Protein AF-A0A5B7JB27-F1 (afdb_monomer_lite)

Sequence (73 aa):
MLACVFQTENLYCTVGCHPTRCGEFEKEDTSPETYLEELLQLTLDNREKVVAIGECGLDYDRTQFCAPEIQKK

Radius of gyration: 13.7 Å; chains: 1; bounding box: 33×21×34 Å

Structure (mmCIF, N/CA/C/O backbone):
data_AF-A0A5B7JB27-F1
#
_entry.id   AF-A0A5B7JB27-F1
#
loop_
_atom_site.group_PDB
_atom_site.id
_atom_site.type_symbol
_atom_site.label_atom_id
_atom_site.label_alt_id
_atom_site.label_comp_id
_atom_site.label_asym_id
_atom_site.label_entity_id
_atom_site.label_seq_id
_atom_site.pdbx_PDB_ins_code
_atom_site.Cartn_x
_atom_site.Cartn_y
_atom_site.Cartn_z
_atom_site.occupancy
_atom_site.B_iso_or_equiv
_atom_site.auth_seq_id
_atom_site.auth_comp_id
_atom_site.auth_asym_id
_atom_site.auth_atom_id
_atom_site.pdbx_PDB_model_num
ATOM 1 N N . MET A 1 1 ? -8.304 10.607 0.975 1.00 61.16 1 MET A N 1
ATOM 2 C CA . MET A 1 1 ? -9.041 9.406 1.426 1.00 61.16 1 MET A CA 1
ATOM 3 C C . MET A 1 1 ? -9.240 9.417 2.943 1.00 61.16 1 MET A C 1
ATOM 5 O O . MET A 1 1 ? -10.386 9.371 3.365 1.00 61.16 1 MET A O 1
ATOM 9 N N . LEU A 1 2 ? -8.182 9.606 3.746 1.00 71.44 2 LEU A N 1
ATOM 10 C CA . LEU A 1 2 ? -8.260 9.697 5.219 1.00 71.44 2 LEU A CA 1
ATOM 11 C C . LEU A 1 2 ? -9.308 10.691 5.745 1.00 71.44 2 LEU A C 1
ATOM 13 O O . LEU A 1 2 ? -10.115 10.328 6.591 1.00 71.44 2 LEU A O 1
ATOM 17 N N . ALA A 1 3 ? -9.375 11.906 5.191 1.00 77.75 3 ALA A N 1
ATOM 18 C CA . ALA A 1 3 ? -10.317 12.934 5.650 1.00 77.75 3 ALA A CA 1
ATOM 19 C C . ALA A 1 3 ? -11.793 12.477 5.670 1.00 77.75 3 ALA A C 1
ATOM 21 O O . ALA A 1 3 ? -12.537 12.855 6.568 1.00 77.75 3 ALA A O 1
ATOM 22 N N . CYS A 1 4 ? -12.216 11.634 4.723 1.00 78.44 4 CYS A N 1
ATOM 23 C CA . CYS A 1 4 ? -13.585 11.111 4.686 1.00 78.44 4 CYS A CA 1
ATOM 24 C C . CYS A 1 4 ? -13.825 10.033 5.754 1.00 78.44 4 CYS A C 1
ATOM 26 O O . CYS A 1 4 ? -14.913 9.951 6.320 1.00 78.44 4 CYS A O 1
ATOM 28 N N . VAL A 1 5 ? -12.806 9.222 6.051 1.00 88.50 5 VAL A N 1
ATOM 29 C CA . VAL A 1 5 ? -12.875 8.123 7.027 1.00 88.50 5 VAL A CA 1
ATOM 30 C C . VAL A 1 5 ? -13.026 8.666 8.449 1.00 88.50 5 VAL A C 1
ATOM 32 O O . VAL A 1 5 ? -13.766 8.102 9.252 1.00 88.50 5 VAL A O 1
ATOM 35 N N . PHE A 1 6 ? -12.407 9.811 8.745 1.00 88.62 6 PHE A N 1
ATOM 36 C CA . PHE A 1 6 ? -12.535 10.480 10.043 1.00 88.62 6 PHE A CA 1
ATOM 37 C C . PHE A 1 6 ? -13.894 11.137 10.288 1.00 88.62 6 PHE A C 1
ATOM 39 O O . PHE A 1 6 ? -14.261 11.367 11.435 1.00 88.62 6 PHE A O 1
ATOM 46 N N . GLN A 1 7 ? -14.662 11.416 9.235 1.00 91.19 7 GLN A N 1
ATOM 47 C CA . GLN A 1 7 ? -15.980 12.048 9.353 1.00 91.19 7 GLN A CA 1
ATOM 48 C C . GLN A 1 7 ? -17.118 11.046 9.582 1.00 91.19 7 GLN A C 1
ATOM 50 O O . GLN A 1 7 ? -18.239 11.459 9.865 1.00 91.19 7 GLN A O 1
ATOM 55 N N . THR A 1 8 ? -16.857 9.741 9.455 1.00 92.75 8 THR A N 1
ATOM 56 C CA . THR A 1 8 ? -17.883 8.697 9.576 1.00 92.75 8 THR A CA 1
ATOM 57 C C . THR A 1 8 ? -17.410 7.593 10.511 1.00 92.75 8 THR A C 1
ATOM 59 O O . THR A 1 8 ? -16.355 6.999 10.300 1.00 92.75 8 THR A O 1
ATOM 62 N N . GLU A 1 9 ? -18.200 7.277 11.535 1.00 91.94 9 GLU A N 1
ATOM 63 C CA . GLU A 1 9 ? -17.831 6.306 12.574 1.00 91.94 9 GLU A CA 1
ATOM 64 C C . GLU A 1 9 ? -17.512 4.916 11.997 1.00 91.94 9 GLU A C 1
ATOM 66 O O . GLU A 1 9 ? -16.451 4.364 12.280 1.00 91.94 9 GLU A O 1
ATOM 71 N N . ASN A 1 10 ? -18.356 4.424 11.086 1.00 94.94 10 ASN A N 1
ATOM 72 C CA . ASN A 1 10 ? -18.297 3.057 10.552 1.00 94.94 10 ASN A CA 1
ATOM 73 C C . ASN A 1 10 ? -17.479 2.905 9.257 1.00 94.94 10 ASN A C 1
ATOM 75 O O . ASN A 1 10 ? -17.622 1.905 8.553 1.00 94.94 10 ASN A O 1
ATOM 79 N N . LEU A 1 11 ? -16.659 3.898 8.902 1.00 96.19 11 LEU A N 1
ATOM 80 C CA . LEU A 1 11 ? -15.710 3.776 7.796 1.00 96.19 11 LEU A CA 1
ATOM 81 C C . LEU A 1 11 ? -14.311 3.476 8.323 1.00 96.19 11 LEU A C 1
ATOM 83 O O . LEU A 1 11 ? -13.884 4.043 9.331 1.00 96.19 11 LEU A O 1
ATOM 87 N N . TYR A 1 12 ? -13.604 2.633 7.576 1.00 96.25 12 TYR A N 1
ATOM 88 C CA . TYR A 1 12 ? -12.225 2.218 7.809 1.00 96.25 12 TYR A CA 1
ATOM 89 C C . TYR A 1 12 ? -11.456 2.271 6.490 1.00 96.25 12 TYR A C 1
ATOM 91 O O . TYR A 1 12 ? -12.060 2.322 5.414 1.00 96.25 12 TYR A O 1
ATOM 99 N N . CYS A 1 13 ? -10.130 2.261 6.558 1.00 96.75 13 CYS A N 1
ATOM 100 C CA . CYS A 1 13 ? -9.282 2.296 5.372 1.00 96.75 13 CYS A CA 1
ATOM 101 C C . CYS A 1 13 ? -8.059 1.392 5.487 1.00 96.75 13 CYS A C 1
ATOM 103 O O . CYS A 1 13 ? -7.768 0.809 6.533 1.00 96.75 13 CYS A O 1
ATOM 105 N N . THR A 1 14 ? -7.346 1.297 4.372 1.00 96.88 14 THR A N 1
ATOM 106 C CA . THR A 1 14 ? -6.041 0.658 4.275 1.00 96.88 14 THR A CA 1
ATOM 107 C C . THR A 1 14 ? -4.964 1.707 4.027 1.00 96.88 14 THR A C 1
ATOM 109 O O . THR A 1 14 ? -5.255 2.804 3.543 1.00 96.88 14 THR A O 1
ATOM 112 N N . VAL A 1 15 ? -3.722 1.371 4.364 1.00 97.81 15 VAL A N 1
ATOM 113 C CA . VAL A 1 15 ? -2.537 2.164 4.010 1.00 97.81 15 VAL A CA 1
ATOM 114 C C . VAL A 1 15 ? -1.555 1.257 3.284 1.00 97.81 15 VAL A C 1
ATOM 116 O O . VAL A 1 15 ? -1.257 0.160 3.747 1.00 97.81 15 VAL A O 1
ATOM 119 N N . GLY A 1 16 ? -1.069 1.690 2.128 1.00 96.44 16 GLY A N 1
ATOM 120 C CA . GLY A 1 16 ? -0.177 0.909 1.283 1.00 96.44 16 GLY A CA 1
ATOM 121 C C . GLY A 1 16 ? 0.049 1.589 -0.061 1.00 96.44 16 GLY A C 1
ATOM 122 O O . GLY A 1 16 ? -0.489 2.666 -0.320 1.00 96.44 16 GLY A O 1
ATOM 123 N N . CYS A 1 17 ? 0.843 0.947 -0.914 1.00 97.06 17 CYS A N 1
ATOM 124 C CA . CYS A 1 17 ? 1.158 1.430 -2.253 1.00 97.06 17 CYS A CA 1
ATOM 125 C C . CYS A 1 17 ? 0.718 0.400 -3.299 1.00 97.06 17 CYS A C 1
ATOM 127 O O . CYS A 1 17 ? 1.180 -0.743 -3.292 1.00 97.06 17 CYS A O 1
ATOM 129 N N . HIS A 1 18 ? -0.181 0.817 -4.192 1.00 97.69 18 HIS A N 1
ATOM 130 C CA . HIS A 1 18 ? -0.718 -0.031 -5.254 1.00 97.69 18 HIS A CA 1
ATOM 131 C C . HIS A 1 18 ? 0.365 -0.344 -6.302 1.00 97.69 18 HIS A C 1
ATOM 133 O O . HIS A 1 18 ? 1.158 0.550 -6.603 1.00 97.69 18 HIS A O 1
ATOM 139 N N . PRO A 1 19 ? 0.378 -1.532 -6.944 1.00 97.00 19 PRO A N 1
ATOM 140 C CA . PRO A 1 19 ? 1.357 -1.884 -7.982 1.00 97.00 19 PRO A CA 1
ATOM 141 C C . PRO A 1 19 ? 1.547 -0.818 -9.072 1.00 97.00 19 PRO A C 1
ATOM 143 O O . PRO A 1 19 ? 2.659 -0.532 -9.496 1.00 97.00 19 PRO A O 1
ATOM 146 N N . THR A 1 20 ? 0.480 -0.140 -9.497 1.00 97.00 20 THR A N 1
ATOM 147 C CA . THR A 1 20 ? 0.559 0.953 -10.495 1.00 97.00 20 THR A CA 1
ATOM 148 C C . THR A 1 20 ? 1.199 2.249 -9.981 1.00 97.00 20 THR A C 1
ATOM 150 O O . THR A 1 20 ? 1.391 3.186 -10.756 1.00 97.00 20 THR A O 1
ATOM 153 N N . ARG A 1 21 ? 1.512 2.325 -8.685 1.00 96.44 21 ARG A N 1
ATOM 154 C CA . ARG A 1 21 ? 2.086 3.479 -7.982 1.00 96.44 21 ARG A CA 1
ATOM 155 C C . ARG A 1 21 ? 3.440 3.179 -7.339 1.00 96.44 21 ARG A C 1
ATOM 157 O O . ARG A 1 21 ? 4.043 4.107 -6.819 1.00 96.44 21 ARG A O 1
ATOM 164 N N . CYS A 1 22 ? 3.981 1.962 -7.451 1.00 95.81 22 CYS A N 1
ATOM 165 C CA . CYS A 1 22 ? 5.290 1.610 -6.877 1.00 95.81 22 CYS A CA 1
ATOM 166 C C . CYS A 1 22 ? 6.446 2.506 -7.363 1.00 95.81 22 CYS A C 1
ATOM 168 O O . CYS A 1 22 ? 7.456 2.622 -6.680 1.00 95.81 22 CYS A O 1
ATOM 170 N N . GLY A 1 23 ? 6.291 3.210 -8.492 1.00 93.12 23 GLY A N 1
ATOM 171 C CA . GLY A 1 23 ? 7.244 4.240 -8.921 1.00 93.12 23 GLY A CA 1
ATOM 172 C C . GLY A 1 23 ? 7.400 5.414 -7.9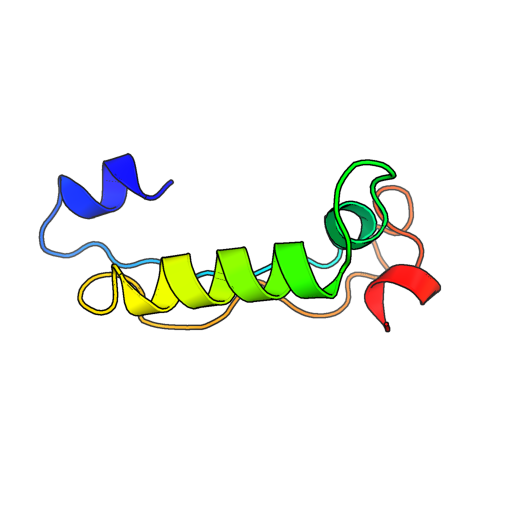42 1.00 93.12 23 GLY A C 1
ATOM 173 O O . GLY A 1 23 ? 8.368 6.157 -8.050 1.00 93.12 23 GLY A O 1
ATOM 174 N N . GLU A 1 24 ? 6.492 5.586 -6.977 1.00 94.00 24 GLU A N 1
ATOM 175 C CA . GLU A 1 24 ? 6.631 6.584 -5.911 1.00 94.00 24 GLU A CA 1
ATOM 176 C C . GLU A 1 24 ? 7.840 6.330 -5.000 1.00 94.00 24 GLU A C 1
ATOM 178 O O . GLU A 1 24 ? 8.410 7.297 -4.508 1.00 94.00 24 GLU A O 1
ATOM 183 N N . PHE A 1 25 ? 8.282 5.075 -4.858 1.00 93.88 25 PHE A N 1
ATOM 184 C CA . PHE A 1 25 ? 9.494 4.721 -4.108 1.00 93.88 25 PHE A CA 1
ATOM 185 C C . PHE A 1 25 ? 10.796 5.143 -4.811 1.00 93.88 25 PHE A C 1
ATOM 187 O O . PHE A 1 25 ? 11.843 5.167 -4.178 1.00 93.88 25 PHE A O 1
ATOM 194 N N . GLU A 1 26 ? 10.754 5.451 -6.111 1.00 91.81 26 GLU A N 1
ATOM 195 C CA . GLU A 1 26 ? 11.935 5.746 -6.942 1.00 91.81 26 GLU A CA 1
ATOM 196 C C . GLU A 1 26 ? 12.032 7.237 -7.310 1.00 91.81 26 GLU A C 1
ATOM 198 O O . GLU A 1 26 ? 12.798 7.616 -8.199 1.00 91.81 26 GLU A O 1
ATOM 203 N N . LYS A 1 27 ? 11.223 8.104 -6.688 1.00 91.50 27 LYS A N 1
ATOM 204 C CA . LYS A 1 27 ? 11.296 9.543 -6.959 1.00 91.50 27 LYS A CA 1
ATOM 205 C C . LYS A 1 27 ? 12.615 10.117 -6.442 1.00 91.50 27 LYS A C 1
ATOM 207 O O . LYS A 1 27 ? 13.075 9.772 -5.362 1.00 91.50 27 LYS A O 1
ATOM 212 N N . GLU A 1 28 ? 13.207 11.036 -7.202 1.00 83.81 28 GLU A N 1
ATOM 213 C CA . GLU A 1 28 ? 14.529 11.601 -6.888 1.00 83.81 28 GLU A CA 1
ATOM 214 C C . GLU A 1 28 ? 14.577 12.363 -5.551 1.00 83.81 28 GLU A C 1
ATOM 216 O O . GLU A 1 28 ? 15.648 12.529 -4.969 1.00 83.81 28 GLU A O 1
ATOM 221 N N . ASP A 1 29 ? 13.430 12.833 -5.063 1.00 90.25 29 ASP A N 1
ATOM 222 C CA . ASP A 1 29 ? 13.284 13.633 -3.850 1.00 90.25 29 ASP A CA 1
ATOM 223 C C . ASP A 1 29 ? 13.035 12.807 -2.580 1.00 90.25 29 ASP A C 1
ATOM 225 O O . ASP A 1 29 ? 12.948 13.381 -1.494 1.00 90.25 29 ASP A O 1
ATOM 229 N N . THR A 1 30 ? 12.906 11.480 -2.664 1.00 87.06 30 THR A N 1
ATOM 230 C CA . THR A 1 30 ? 12.582 10.634 -1.503 1.00 87.06 30 THR A CA 1
ATOM 231 C C . THR A 1 30 ? 13.236 9.261 -1.622 1.00 87.06 30 THR A C 1
ATOM 233 O O . THR A 1 30 ? 13.168 8.620 -2.664 1.00 87.06 30 THR A O 1
ATOM 236 N N . SER A 1 31 ? 13.869 8.777 -0.548 1.00 94.50 31 SER A N 1
ATOM 237 C CA . SER A 1 31 ? 14.400 7.409 -0.541 1.00 94.50 31 SER A CA 1
ATOM 238 C C . SER A 1 31 ? 13.273 6.384 -0.337 1.00 94.50 31 SER A C 1
ATOM 240 O O . SER A 1 31 ? 12.301 6.691 0.365 1.00 94.50 31 SER A O 1
ATOM 242 N N . PRO A 1 32 ? 13.396 5.151 -0.864 1.00 94.94 32 PRO A N 1
ATOM 243 C CA . PRO A 1 32 ? 12.411 4.094 -0.634 1.00 94.94 32 PRO A CA 1
ATOM 244 C C . PRO A 1 32 ? 12.107 3.860 0.854 1.00 94.94 32 PRO A C 1
ATOM 246 O O . PRO A 1 32 ? 10.959 3.632 1.233 1.00 94.94 32 PRO A O 1
ATOM 249 N N . GLU A 1 33 ? 13.129 3.953 1.707 1.00 95.69 33 GLU A N 1
ATOM 250 C CA . GLU A 1 33 ? 13.007 3.798 3.158 1.00 95.69 33 GLU A CA 1
ATOM 251 C C . GLU A 1 33 ? 12.197 4.933 3.777 1.00 95.69 33 GLU A C 1
ATOM 253 O O . GLU A 1 33 ? 11.379 4.682 4.654 1.00 95.69 33 GLU A O 1
ATOM 258 N N . THR A 1 34 ? 12.388 6.165 3.298 1.00 95.94 34 THR A N 1
ATOM 259 C CA . THR A 1 34 ? 11.638 7.330 3.783 1.00 95.94 34 THR A CA 1
ATOM 260 C C . THR A 1 34 ? 10.162 7.200 3.421 1.00 95.94 34 THR A C 1
ATOM 262 O O . THR A 1 34 ? 9.307 7.358 4.286 1.00 95.94 34 THR A O 1
ATOM 265 N N . TYR A 1 35 ? 9.849 6.821 2.179 1.00 96.00 35 TYR A N 1
ATOM 266 C CA . TYR A 1 35 ? 8.463 6.598 1.760 1.00 96.00 35 TYR A CA 1
ATOM 267 C C . TYR A 1 35 ? 7.799 5.455 2.552 1.00 96.00 35 TYR A C 1
ATOM 269 O O . TYR A 1 35 ? 6.641 5.553 2.962 1.00 96.00 35 TYR A O 1
ATOM 277 N N . LEU A 1 36 ? 8.539 4.374 2.826 1.00 96.19 36 LEU A N 1
ATOM 278 C CA . LEU A 1 36 ? 8.048 3.277 3.662 1.00 96.19 36 LEU A CA 1
ATOM 279 C C . LEU A 1 36 ? 7.814 3.711 5.118 1.00 96.19 36 LEU A C 1
ATOM 281 O O . LEU A 1 36 ? 6.793 3.350 5.703 1.00 96.19 36 LEU A O 1
ATOM 285 N N . GLU A 1 37 ? 8.739 4.481 5.693 1.00 97.38 37 GLU A N 1
ATOM 286 C CA . GLU A 1 37 ? 8.624 5.054 7.038 1.00 97.38 37 GLU A CA 1
ATOM 287 C C . GLU A 1 37 ? 7.387 5.958 7.127 1.00 97.38 37 GLU A C 1
ATOM 289 O O . GLU A 1 37 ? 6.614 5.841 8.073 1.00 97.38 37 GLU A O 1
ATOM 294 N N . GLU A 1 38 ? 7.123 6.791 6.120 1.00 96.44 38 GLU A N 1
ATOM 295 C CA . GLU A 1 38 ? 5.929 7.642 6.066 1.00 96.44 38 GLU A CA 1
ATOM 296 C C . GLU A 1 38 ? 4.628 6.828 6.048 1.00 96.44 38 GLU A C 1
ATOM 298 O O . GLU A 1 38 ? 3.702 7.128 6.806 1.00 96.44 3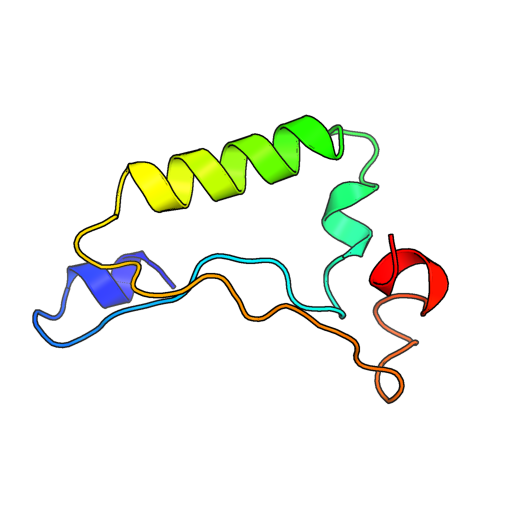8 GLU A O 1
ATOM 303 N N . LEU A 1 39 ? 4.552 5.760 5.241 1.00 96.62 39 LEU A N 1
ATOM 304 C CA . LEU A 1 39 ? 3.401 4.846 5.240 1.00 96.62 39 LEU A CA 1
ATOM 305 C C . LEU A 1 39 ? 3.229 4.138 6.591 1.00 96.62 39 LEU A C 1
ATOM 307 O O . LEU A 1 39 ? 2.099 3.931 7.056 1.00 96.62 39 LEU A O 1
ATOM 311 N N . LEU A 1 40 ? 4.341 3.772 7.232 1.00 97.50 40 LEU A N 1
ATOM 312 C CA . LEU A 1 40 ? 4.333 3.176 8.560 1.00 97.50 40 LEU A CA 1
ATOM 313 C C . LEU A 1 40 ? 3.799 4.171 9.592 1.00 97.50 40 LEU A C 1
ATOM 315 O O . LEU A 1 40 ? 2.828 3.844 10.271 1.00 97.50 40 LEU A O 1
ATOM 319 N N . GLN A 1 41 ? 4.362 5.378 9.681 1.00 97.94 41 GLN A N 1
ATOM 320 C CA . GLN A 1 41 ? 3.905 6.405 10.623 1.00 97.94 4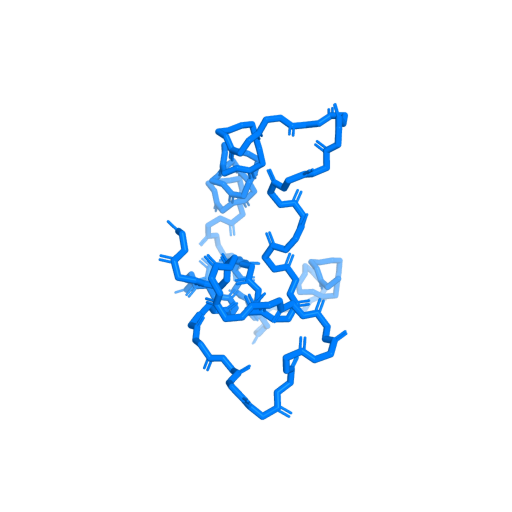1 GLN A CA 1
ATOM 321 C C . GLN A 1 41 ? 2.429 6.737 10.399 1.00 97.94 41 GLN A C 1
ATOM 323 O O . GLN A 1 41 ? 1.647 6.722 11.345 1.00 97.94 41 GLN A O 1
ATOM 328 N N . LEU A 1 42 ? 1.999 6.872 9.141 1.00 96.12 42 LEU A N 1
ATOM 329 C CA . LEU A 1 42 ? 0.592 7.077 8.800 1.00 96.12 42 LEU A CA 1
ATOM 330 C C . LEU A 1 42 ? -0.312 5.954 9.328 1.00 96.12 42 LEU A C 1
ATOM 332 O O . LEU A 1 42 ? -1.421 6.209 9.794 1.00 96.12 42 LEU A O 1
ATOM 336 N N . THR A 1 43 ? 0.151 4.708 9.281 1.00 96.75 43 THR A N 1
ATOM 337 C CA . THR A 1 43 ? -0.576 3.571 9.856 1.00 96.75 43 THR A CA 1
ATOM 338 C C . THR A 1 43 ? -0.599 3.640 11.383 1.00 96.75 43 THR A C 1
ATOM 340 O O . THR A 1 43 ? -1.640 3.407 11.999 1.00 96.75 43 THR A O 1
ATOM 343 N N . LEU A 1 44 ? 0.541 3.950 12.007 1.00 96.81 44 LEU A N 1
ATOM 344 C CA . LEU A 1 44 ? 0.678 3.969 13.462 1.00 96.81 44 LEU A CA 1
ATOM 345 C C . LEU A 1 44 ? -0.095 5.113 14.124 1.00 96.81 44 LEU A C 1
ATOM 347 O O . LEU A 1 44 ? -0.586 4.914 15.236 1.00 96.81 44 LEU A O 1
ATOM 351 N N . ASP A 1 45 ? -0.217 6.249 13.444 1.00 96.94 45 ASP A N 1
ATOM 352 C CA . ASP A 1 45 ? -0.914 7.443 13.926 1.00 96.94 45 ASP A CA 1
ATOM 353 C C . ASP A 1 45 ? -2.441 7.331 13.817 1.00 96.94 45 ASP A C 1
ATOM 355 O O . ASP A 1 45 ? -3.155 8.094 14.460 1.00 96.94 45 ASP A O 1
ATOM 359 N N . ASN A 1 46 ? -2.951 6.383 13.021 1.00 95.69 46 ASN A N 1
ATOM 360 C CA . ASN A 1 46 ? -4.374 6.275 12.674 1.00 95.69 46 ASN A CA 1
ATOM 361 C C . ASN A 1 46 ? -4.914 4.840 12.866 1.00 95.69 46 ASN A C 1
ATOM 363 O O . ASN A 1 46 ? -5.755 4.363 12.095 1.00 95.69 46 ASN A O 1
ATOM 367 N N . ARG A 1 47 ? -4.403 4.105 13.868 1.00 95.25 47 ARG A N 1
ATOM 368 C CA . ARG A 1 47 ? -4.700 2.668 14.100 1.00 95.25 47 ARG A CA 1
ATOM 369 C C . ARG A 1 47 ? -6.176 2.362 14.353 1.00 95.25 47 ARG A C 1
ATOM 371 O O . ARG A 1 47 ? -6.606 1.226 14.190 1.00 95.25 47 ARG A O 1
ATOM 378 N N . GLU A 1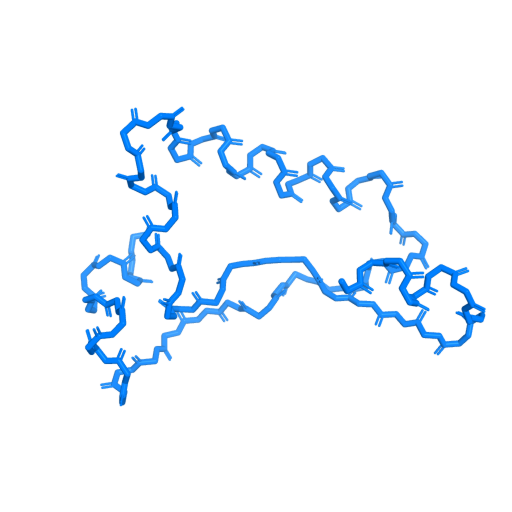 48 ? -6.953 3.346 14.782 1.00 94.81 48 GLU A N 1
ATOM 379 C CA . GLU A 1 48 ? -8.395 3.232 15.003 1.00 94.81 48 GLU A CA 1
ATOM 380 C C . GLU A 1 48 ? -9.202 3.196 13.698 1.00 94.81 48 GLU A C 1
ATOM 382 O O . GLU A 1 48 ? -10.324 2.686 13.683 1.00 94.81 48 GLU A O 1
ATOM 387 N N . LYS A 1 49 ? -8.635 3.714 12.599 1.00 96.31 49 LYS A N 1
ATOM 388 C CA . LYS A 1 49 ? -9.262 3.736 11.271 1.00 96.31 49 LYS A CA 1
ATOM 389 C C . LYS A 1 49 ? -8.562 2.853 10.244 1.00 96.31 49 LYS A C 1
ATOM 391 O O . LYS A 1 49 ? -9.228 2.363 9.328 1.00 96.31 49 LYS A O 1
ATOM 396 N N . VAL A 1 50 ? -7.256 2.637 10.379 1.00 97.19 50 VAL A N 1
ATOM 397 C CA . VAL A 1 50 ? -6.468 1.798 9.471 1.00 97.19 50 VAL A CA 1
ATOM 398 C C . VAL A 1 50 ? -6.517 0.345 9.935 1.00 97.19 50 VAL A C 1
ATOM 400 O O . VAL A 1 50 ? -5.928 -0.012 10.950 1.00 97.19 50 VAL A O 1
ATOM 403 N N . VAL A 1 51 ? -7.220 -0.502 9.180 1.00 97.00 51 VAL A N 1
ATOM 404 C CA . VAL A 1 51 ? -7.497 -1.901 9.572 1.00 97.00 51 VAL A CA 1
ATOM 405 C C . VAL A 1 51 ? -6.720 -2.939 8.765 1.00 97.00 51 VAL A C 1
ATOM 407 O O . VAL A 1 51 ? -6.722 -4.116 9.118 1.00 97.00 51 VAL A O 1
ATOM 410 N N . ALA A 1 52 ? -6.059 -2.527 7.683 1.00 97.31 52 ALA A N 1
ATOM 411 C CA . ALA A 1 52 ? -5.221 -3.402 6.872 1.00 97.31 52 ALA A CA 1
ATOM 412 C C . ALA A 1 52 ? -4.126 -2.619 6.136 1.00 97.31 52 ALA A C 1
ATOM 414 O O . ALA A 1 52 ? -4.243 -1.415 5.903 1.00 97.31 52 ALA A O 1
ATOM 415 N N . ILE A 1 53 ? -3.081 -3.338 5.730 1.00 97.75 53 ILE A N 1
ATOM 416 C CA . ILE A 1 53 ? -2.051 -2.829 4.825 1.00 97.75 53 ILE A CA 1
ATOM 417 C C . ILE A 1 53 ? -2.471 -3.138 3.389 1.00 97.75 53 ILE A C 1
ATOM 419 O O . ILE A 1 53 ? -2.830 -4.274 3.082 1.00 97.75 53 ILE A O 1
ATOM 423 N N . GLY A 1 54 ? -2.446 -2.128 2.524 1.00 95.75 54 GLY A N 1
ATOM 424 C CA . GLY A 1 54 ? -2.812 -2.251 1.119 1.00 95.75 54 GLY A CA 1
ATOM 425 C C . GLY A 1 54 ? -3.424 -0.977 0.526 1.00 95.75 54 GLY A C 1
ATOM 426 O O . GLY A 1 54 ? -3.555 0.047 1.191 1.00 95.75 54 GLY A O 1
ATOM 427 N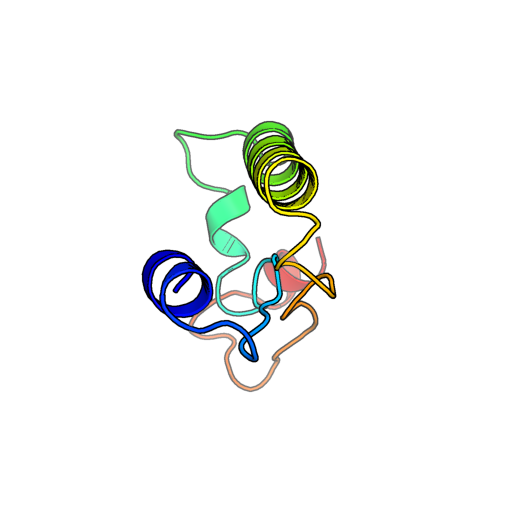 N . GLU A 1 55 ? -3.851 -1.001 -0.728 1.00 95.50 55 GLU A N 1
ATOM 428 C CA . GLU A 1 55 ? -3.737 -2.133 -1.655 1.00 95.50 55 GLU A CA 1
ATOM 429 C C . GLU A 1 55 ? -2.292 -2.275 -2.148 1.00 95.50 55 GLU A C 1
ATOM 431 O O . GLU A 1 55 ? -1.698 -1.288 -2.563 1.00 95.50 55 GLU A O 1
ATOM 436 N N . CYS A 1 56 ? -1.715 -3.474 -2.067 1.00 96.69 56 CYS A N 1
ATOM 437 C CA . CYS A 1 56 ? -0.377 -3.791 -2.570 1.00 96.69 56 CYS A CA 1
ATOM 438 C C . CYS A 1 56 ? -0.399 -5.161 -3.263 1.00 96.69 56 CYS A C 1
ATOM 440 O O . CYS A 1 56 ? -1.264 -5.992 -2.982 1.00 96.69 56 CYS A O 1
ATOM 442 N N . GLY A 1 57 ? 0.524 -5.394 -4.196 1.00 96.94 57 GLY A N 1
ATOM 443 C CA . GLY A 1 57 ? 0.541 -6.614 -4.999 1.00 96.94 57 GLY A CA 1
ATOM 444 C C . GLY A 1 57 ? 1.190 -6.404 -6.360 1.00 96.94 57 GLY A C 1
ATOM 445 O O . GLY A 1 57 ? 2.078 -5.571 -6.505 1.00 96.94 57 GLY A O 1
ATOM 446 N N . LEU A 1 58 ? 0.726 -7.159 -7.355 1.00 97.50 58 LEU A N 1
ATOM 447 C CA . LEU A 1 58 ? 1.222 -7.128 -8.729 1.00 97.50 58 LEU A CA 1
ATOM 448 C C . LEU A 1 58 ? 0.053 -6.934 -9.694 1.00 97.50 58 LEU A C 1
ATOM 450 O O . LEU A 1 58 ? -0.963 -7.618 -9.581 1.00 97.50 58 LEU A O 1
ATOM 454 N N . ASP A 1 59 ? 0.225 -6.041 -10.662 1.00 97.44 59 ASP A N 1
ATOM 455 C CA . ASP A 1 59 ? -0.744 -5.767 -11.721 1.00 97.44 59 ASP A CA 1
ATOM 456 C C . ASP A 1 59 ? -0.025 -5.726 -13.078 1.00 97.44 59 ASP A C 1
ATOM 458 O O . ASP A 1 59 ? 0.471 -4.693 -13.547 1.00 97.44 59 ASP A O 1
ATOM 462 N N . TYR A 1 60 ? 0.071 -6.903 -13.700 1.00 96.94 60 TYR A N 1
ATOM 463 C CA . TYR A 1 60 ? 0.719 -7.085 -15.002 1.00 96.94 60 TYR A CA 1
ATOM 464 C C . TYR A 1 60 ? -0.175 -6.707 -16.186 1.00 96.94 60 TYR A C 1
ATOM 466 O O . TYR A 1 60 ? 0.321 -6.616 -17.308 1.00 96.94 60 TYR A O 1
ATOM 474 N N . ASP A 1 61 ? -1.445 -6.381 -15.942 1.00 97.38 61 ASP A N 1
ATOM 475 C CA . ASP A 1 61 ? -2.330 -5.813 -16.961 1.00 97.38 61 ASP A CA 1
ATOM 476 C C . ASP A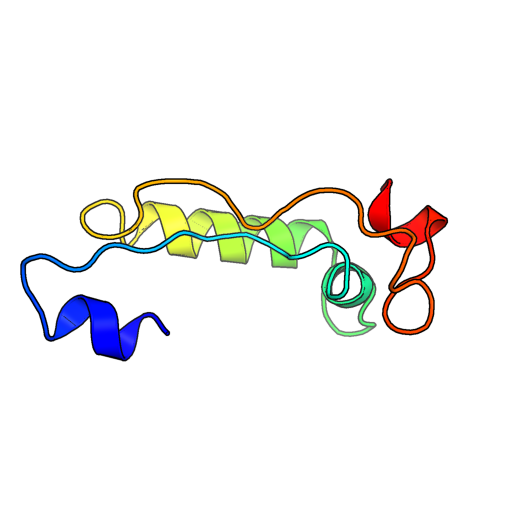 1 61 ? -2.180 -4.282 -17.062 1.00 97.38 61 ASP A C 1
ATOM 478 O O . ASP A 1 61 ? -2.862 -3.633 -17.865 1.00 97.38 61 ASP A O 1
ATOM 482 N N . ARG A 1 62 ? -1.340 -3.671 -16.214 1.00 96.12 62 ARG A N 1
ATOM 483 C CA . ARG A 1 62 ? -1.191 -2.213 -16.055 1.00 96.12 62 ARG A CA 1
ATOM 484 C C . ARG A 1 62 ? 0.267 -1.740 -16.085 1.00 96.12 62 ARG A C 1
ATOM 486 O O . ARG A 1 62 ? 0.623 -0.735 -15.465 1.00 96.12 62 ARG A O 1
ATOM 493 N N . THR A 1 63 ? 1.113 -2.424 -16.850 1.00 96.31 63 THR A N 1
ATOM 494 C CA . THR A 1 63 ? 2.559 -2.142 -16.946 1.00 96.31 63 THR A CA 1
ATOM 495 C C . THR A 1 63 ? 2.903 -0.759 -17.499 1.00 96.31 63 THR A C 1
ATOM 497 O O . THR A 1 63 ? 3.981 -0.243 -17.216 1.00 96.31 63 THR A O 1
ATOM 500 N N . GLN A 1 64 ? 1.979 -0.112 -18.217 1.00 96.50 64 GLN A N 1
ATOM 501 C CA . GLN A 1 64 ? 2.122 1.272 -18.675 1.00 96.50 64 GLN A CA 1
ATOM 502 C C . GLN A 1 64 ? 2.188 2.299 -17.532 1.00 96.50 64 GLN A C 1
ATOM 504 O O . GLN A 1 64 ? 2.637 3.419 -17.757 1.00 96.50 64 GLN A O 1
ATOM 509 N N . PHE A 1 65 ? 1.728 1.942 -16.326 1.00 96.50 65 PHE A N 1
ATOM 510 C CA . PHE A 1 65 ? 1.801 2.811 -15.148 1.00 96.50 65 PHE A CA 1
ATOM 511 C C . PHE A 1 65 ? 3.029 2.527 -14.286 1.00 96.50 65 PHE A C 1
ATOM 513 O O . PHE A 1 65 ? 3.621 3.450 -13.735 1.00 96.50 65 PHE A O 1
ATOM 520 N N . CYS A 1 66 ? 3.417 1.257 -14.168 1.00 96.19 66 CYS A N 1
ATOM 521 C CA . CYS A 1 66 ? 4.594 0.851 -13.417 1.00 96.19 66 CYS A CA 1
ATOM 522 C C . CYS A 1 66 ? 5.151 -0.449 -14.000 1.00 96.19 66 CYS A C 1
ATOM 524 O O . CYS A 1 66 ? 4.418 -1.433 -14.132 1.00 96.19 66 CYS A O 1
ATOM 526 N N . ALA A 1 67 ? 6.437 -0.457 -14.358 1.00 97.06 67 ALA A N 1
ATOM 527 C CA . ALA A 1 67 ? 7.078 -1.626 -14.949 1.00 97.06 67 ALA A CA 1
ATOM 528 C C . ALA A 1 67 ? 7.054 -2.824 -13.974 1.00 97.06 67 ALA A C 1
ATOM 530 O O . ALA A 1 67 ? 7.262 -2.613 -12.777 1.00 97.06 67 ALA A O 1
ATOM 531 N N . PRO A 1 68 ? 6.880 -4.075 -14.452 1.00 96.44 68 PRO A N 1
ATOM 532 C CA . PRO A 1 68 ? 6.834 -5.268 -13.595 1.00 96.44 68 PRO A CA 1
ATOM 533 C C . PRO A 1 68 ? 8.009 -5.382 -12.621 1.00 96.44 68 PRO A C 1
ATOM 535 O O . PRO A 1 68 ? 7.843 -5.841 -11.496 1.00 96.44 68 PRO A O 1
ATOM 538 N N . GLU A 1 69 ? 9.182 -4.920 -13.044 1.00 96.88 69 GLU A N 1
ATOM 539 C CA . GLU A 1 69 ? 10.412 -4.995 -12.258 1.00 96.88 69 GLU A CA 1
ATOM 540 C C . GLU A 1 69 ? 10.437 -3.994 -11.107 1.00 96.88 69 GLU A C 1
ATOM 542 O O . GLU A 1 69 ? 11.087 -4.255 -10.105 1.00 96.88 69 GLU A O 1
ATOM 547 N N . ILE A 1 70 ? 9.701 -2.887 -11.219 1.00 95.75 70 ILE A N 1
ATOM 548 C CA . ILE A 1 70 ? 9.498 -1.950 -10.111 1.00 95.75 70 ILE A CA 1
ATOM 549 C C . ILE A 1 70 ? 8.421 -2.494 -9.165 1.00 95.75 70 ILE A C 1
ATOM 551 O O . ILE A 1 70 ? 8.585 -2.405 -7.958 1.00 95.75 70 ILE A O 1
ATOM 555 N N . GLN A 1 71 ? 7.362 -3.123 -9.687 1.00 96.12 71 GLN A N 1
ATOM 556 C CA . GLN A 1 71 ? 6.299 -3.707 -8.853 1.00 96.12 71 GLN A CA 1
ATOM 557 C C . GLN A 1 71 ? 6.781 -4.864 -7.954 1.00 96.12 71 GLN A C 1
ATOM 559 O O . GLN A 1 71 ? 6.148 -5.155 -6.946 1.00 96.12 71 GLN A O 1
ATOM 564 N N . LYS A 1 72 ? 7.856 -5.566 -8.343 1.00 95.44 72 LYS A N 1
ATOM 565 C CA . LYS A 1 72 ? 8.424 -6.716 -7.609 1.00 95.44 72 LYS A CA 1
ATOM 566 C C . LYS A 1 72 ? 9.493 -6.350 -6.575 1.00 95.44 72 LYS A C 1
ATOM 568 O O . LYS A 1 72 ? 9.931 -7.254 -5.863 1.00 95.44 72 LYS A O 1
ATOM 573 N N . LYS A 1 73 ? 9.993 -5.113 -6.595 1.00 90.56 73 LYS A N 1
ATOM 574 C CA . LYS A 1 73 ? 11.001 -4.642 -5.637 1.00 90.56 73 LYS A CA 1
ATOM 575 C C . LYS A 1 73 ? 10.397 -4.566 -4.240 1.00 90.56 73 LYS A C 1
ATOM 577 O O . LYS A 1 73 ? 11.131 -4.944 -3.303 1.00 90.56 73 LYS A O 1
#

Secondary structure (DSSP, 8-state):
-HHHHHT-TT--EEE---GGGGGGGG-TTS-HHHHHHHHHHHHHHTTTTEEEE-S-S--TT-TTTS-HHHHT-

InterPro domains:
  IPR001130 3'-5' ssDNA/RNA exonuclease TatD-like [PF01026] (8-72)
  IPR032466 Metal-dependent hydrolase [SSF51556] (7-72)
  IPR050891 TatD-type Metallo-dependent Hydrolase [PTHR10060] (6-73)

pLDDT: mean 94.04, std 6.12, range [61.16, 97.94]

Organism: Portunus trituberculatus (NCBI:txid210409)

Foldseek 3Di:
DVVVLVVDQPAADAFEAALLGLCVCVDPVDHVVRVVVVSVVVCVVPVSRHDYHDPADADPVNCVSPNRVSSVD